Protein AF-A0A7C7QI88-F1 (afdb_monomer_lite)

Foldseek 3Di:
DVVVVVLVVLVVCVVVVNNDDDPPDDPVRSVVSVPDDPVRVVCCVVCVPDDDPVVVCVVVLVVCCVVPVPDDPVNSVVPPDDD

Structure (mmCIF, N/CA/C/O backbone):
data_AF-A0A7C7QI88-F1
#
_entry.id   AF-A0A7C7QI88-F1
#
loop_
_atom_site.group_PDB
_atom_site.id
_atom_site.type_symbol
_atom_site.label_atom_id
_atom_site.label_alt_id
_atom_site.label_comp_id
_atom_site.label_asym_id
_atom_site.label_entity_id
_atom_site.label_seq_id
_atom_site.pdbx_PDB_ins_code
_atom_site.Cartn_x
_atom_site.Cartn_y
_atom_site.Cartn_z
_atom_site.occupancy
_atom_site.B_iso_or_equiv
_atom_site.auth_seq_id
_atom_site.auth_comp_id
_atom_site.auth_asym_id
_atom_site.auth_atom_id
_atom_site.pdbx_PDB_model_num
ATOM 1 N N . MET A 1 1 ? 9.346 -0.915 -2.853 1.00 43.66 1 MET A N 1
ATOM 2 C CA . MET A 1 1 ? 10.512 -1.783 -3.162 1.00 43.66 1 MET A CA 1
ATOM 3 C C . MET A 1 1 ? 10.194 -3.052 -3.984 1.00 43.66 1 MET A C 1
ATOM 5 O O . MET A 1 1 ? 11.115 -3.606 -4.563 1.00 43.66 1 MET A O 1
ATOM 9 N N . ARG A 1 2 ? 8.938 -3.534 -4.101 1.00 49.09 2 ARG A N 1
ATOM 10 C CA . ARG A 1 2 ? 8.620 -4.743 -4.908 1.00 49.09 2 ARG A CA 1
ATOM 11 C C . ARG A 1 2 ? 8.485 -4.498 -6.421 1.00 49.09 2 ARG A C 1
ATOM 13 O O . ARG A 1 2 ? 8.718 -5.421 -7.187 1.00 49.09 2 ARG A O 1
ATOM 20 N N . GLU A 1 3 ? 8.124 -3.290 -6.853 1.00 51.81 3 GLU A N 1
ATOM 21 C CA . GLU A 1 3 ? 7.832 -3.001 -8.271 1.00 51.81 3 GLU A CA 1
ATOM 22 C C . GLU A 1 3 ? 9.089 -2.936 -9.150 1.00 51.81 3 GLU A C 1
ATOM 24 O O . GLU A 1 3 ? 9.103 -3.541 -10.218 1.00 51.81 3 GLU A O 1
ATOM 29 N N . TRP A 1 4 ? 10.180 -2.339 -8.657 1.00 52.94 4 TR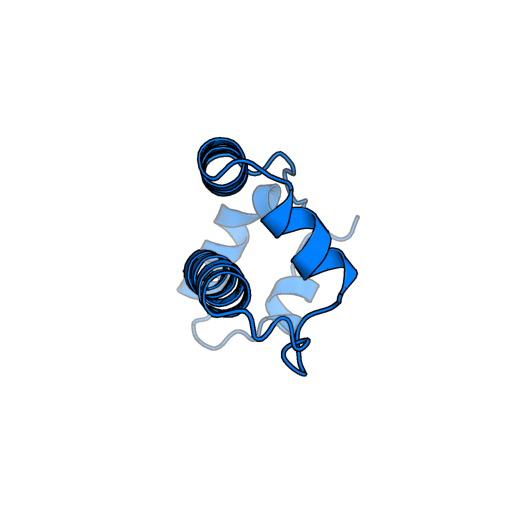P A N 1
ATOM 30 C CA . TRP A 1 4 ? 11.492 -2.346 -9.327 1.00 52.94 4 TRP A CA 1
ATOM 31 C C . TRP A 1 4 ? 12.005 -3.767 -9.614 1.00 52.94 4 TRP A C 1
ATOM 33 O O . TRP A 1 4 ? 12.476 -4.064 -10.710 1.00 52.94 4 TRP A O 1
ATOM 43 N N . VAL A 1 5 ? 11.826 -4.687 -8.657 1.00 59.38 5 VAL A N 1
ATOM 44 C CA . VAL A 1 5 ? 12.195 -6.106 -8.811 1.00 59.38 5 VAL A CA 1
ATOM 45 C C . VAL A 1 5 ? 11.355 -6.794 -9.894 1.00 59.38 5 VAL A C 1
ATOM 47 O O . VAL A 1 5 ? 11.827 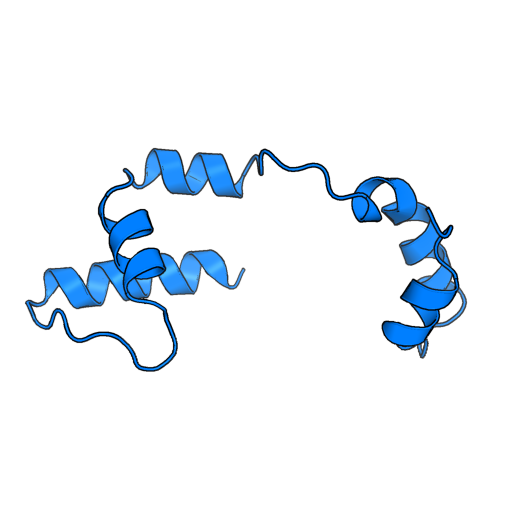-7.725 -10.541 1.00 59.38 5 VAL A O 1
ATOM 50 N N . VAL A 1 6 ? 10.114 -6.351 -10.116 1.00 62.19 6 VAL A N 1
ATOM 51 C CA . VAL A 1 6 ? 9.222 -6.916 -11.139 1.00 62.19 6 VAL A CA 1
ATOM 52 C C . VAL A 1 6 ? 9.593 -6.425 -12.539 1.00 62.19 6 VAL A C 1
ATOM 54 O O . VAL A 1 6 ? 9.617 -7.240 -13.457 1.00 62.19 6 VAL A O 1
ATOM 57 N N . ILE A 1 7 ? 9.920 -5.140 -12.707 1.00 64.56 7 ILE A N 1
ATOM 58 C CA . ILE A 1 7 ? 10.251 -4.544 -14.014 1.00 64.56 7 ILE A CA 1
ATOM 59 C C . ILE A 1 7 ? 11.550 -5.129 -14.574 1.00 64.56 7 ILE A C 1
ATOM 61 O O . ILE A 1 7 ? 11.534 -5.699 -15.663 1.00 64.56 7 ILE A O 1
ATOM 65 N N . HIS A 1 8 ? 12.634 -5.121 -13.792 1.00 62.25 8 HIS A N 1
ATOM 66 C CA . HIS A 1 8 ? 13.908 -5.712 -14.221 1.00 62.25 8 HIS A CA 1
ATOM 67 C C . HIS A 1 8 ? 13.796 -7.201 -14.539 1.00 62.25 8 HIS A C 1
ATOM 69 O O . HIS A 1 8 ? 14.446 -7.709 -15.448 1.00 62.25 8 HIS A O 1
ATOM 75 N N . LYS A 1 9 ? 12.931 -7.917 -13.815 1.00 59.38 9 LYS A N 1
ATOM 76 C CA . LYS A 1 9 ? 12.675 -9.333 -14.073 1.00 59.38 9 LYS A CA 1
ATOM 77 C C . LYS A 1 9 ? 11.885 -9.553 -15.368 1.00 59.38 9 LYS A C 1
ATOM 79 O O . LYS A 1 9 ? 12.087 -10.570 -16.020 1.00 59.38 9 LYS A O 1
ATOM 84 N N . ILE A 1 10 ? 11.007 -8.622 -15.749 1.00 64.69 10 ILE A N 1
ATOM 85 C CA . ILE A 1 10 ? 10.287 -8.648 -17.030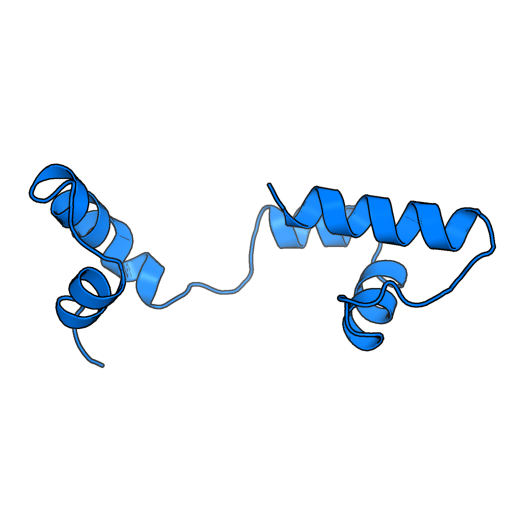 1.00 64.69 10 ILE A CA 1
ATOM 86 C C . ILE A 1 10 ? 11.241 -8.351 -18.199 1.00 64.69 10 ILE A C 1
ATOM 88 O O . ILE A 1 10 ? 11.213 -9.087 -19.184 1.00 64.69 10 ILE A O 1
ATOM 92 N N . GLU A 1 11 ? 12.104 -7.338 -18.081 1.00 62.41 11 GLU A N 1
ATOM 93 C CA . GLU A 1 11 ? 13.093 -6.986 -19.114 1.00 62.41 11 GLU A CA 1
ATOM 94 C C . GLU A 1 11 ? 14.125 -8.098 -19.332 1.00 62.41 11 GLU A C 1
ATOM 96 O O . GLU A 1 11 ? 14.334 -8.529 -20.467 1.00 62.41 11 GLU A O 1
ATOM 101 N N . ALA A 1 12 ? 14.706 -8.633 -18.250 1.00 61.41 12 ALA A N 1
ATOM 102 C CA . ALA A 1 12 ? 15.696 -9.710 -18.317 1.00 61.41 12 ALA A CA 1
ATOM 103 C C . ALA A 1 12 ? 15.151 -10.973 -19.013 1.00 61.41 12 ALA A C 1
ATOM 105 O O . ALA A 1 12 ? 15.853 -11.621 -19.786 1.00 61.41 12 ALA A O 1
ATOM 106 N N . LEU A 1 13 ? 13.872 -11.304 -18.799 1.00 59.72 13 LEU A N 1
ATOM 107 C CA . LEU A 1 13 ? 13.228 -12.452 -19.448 1.00 59.72 13 LEU A CA 1
ATOM 108 C C . LEU A 1 13 ? 12.934 -12.236 -20.935 1.00 59.72 13 LEU A C 1
ATOM 1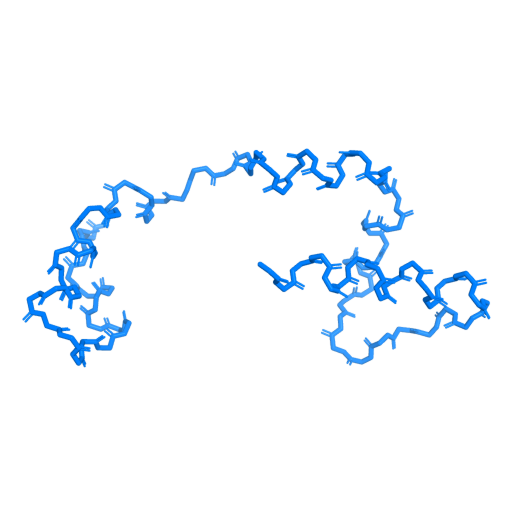10 O O . LEU A 1 13 ? 12.916 -13.201 -21.702 1.00 59.72 13 LEU A O 1
ATOM 114 N N . TYR A 1 14 ? 12.682 -10.993 -21.345 1.00 59.31 14 TYR A N 1
ATOM 115 C CA . TYR A 1 14 ? 12.439 -10.669 -22.748 1.00 59.31 14 TYR A CA 1
ATOM 116 C C . TYR A 1 14 ? 13.753 -10.585 -23.541 1.00 59.31 14 TYR A C 1
ATOM 118 O O . TYR A 1 14 ? 13.816 -11.090 -24.661 1.00 59.31 14 TYR A O 1
ATOM 126 N N . GLY A 1 15 ? 14.813 -10.030 -22.939 1.00 56.91 15 GLY A N 1
ATOM 127 C CA . GLY A 1 15 ? 16.140 -9.884 -23.551 1.00 56.91 15 GLY A CA 1
ATOM 128 C C . GLY A 1 15 ? 16.844 -11.208 -23.873 1.00 56.91 15 GLY A C 1
ATOM 129 O O . GLY A 1 15 ? 17.556 -11.294 -24.869 1.00 56.91 15 GLY A O 1
ATOM 130 N N . GLU A 1 16 ? 16.590 -12.271 -23.102 1.00 58.38 16 GLU A N 1
ATOM 131 C CA . GLU A 1 16 ? 17.132 -13.618 -23.364 1.00 58.38 16 GLU A CA 1
ATOM 132 C C . GLU A 1 16 ? 16.287 -14.465 -24.344 1.00 58.38 16 GLU A C 1
ATOM 134 O O . GLU A 1 16 ? 16.500 -15.672 -24.475 1.00 58.38 16 GLU A O 1
ATOM 139 N N . GLY A 1 17 ? 15.285 -13.887 -25.018 1.00 51.41 17 GLY A N 1
ATOM 140 C CA . GLY A 1 17 ? 14.491 -14.590 -26.039 1.00 51.41 17 GLY A CA 1
ATOM 141 C C . GLY A 1 17 ? 13.549 -15.680 -25.504 1.00 51.41 17 GLY A C 1
ATOM 142 O O . GLY A 1 17 ? 12.915 -16.396 -26.278 1.00 51.41 17 GLY A O 1
ATOM 143 N N . ARG A 1 18 ? 13.393 -15.798 -24.180 1.00 52.59 18 ARG A N 1
ATOM 144 C CA . ARG A 1 18 ? 12.475 -16.739 -23.520 1.00 52.59 18 ARG A CA 1
ATOM 145 C C . ARG A 1 18 ? 11.270 -15.995 -22.961 1.00 52.59 18 ARG A C 1
ATOM 147 O O . ARG A 1 18 ? 11.030 -16.033 -21.759 1.00 52.59 18 ARG A O 1
ATOM 154 N N . GLY A 1 19 ? 10.491 -15.363 -23.846 1.00 52.62 19 GLY A N 1
ATOM 155 C CA . GLY A 1 19 ? 9.240 -14.633 -23.566 1.00 52.62 19 GLY A CA 1
ATOM 156 C C . GLY A 1 19 ? 8.095 -15.487 -22.992 1.00 52.62 19 GLY A C 1
ATOM 157 O O . GLY A 1 19 ? 6.937 -15.351 -23.387 1.00 52.62 19 GLY A O 1
ATOM 158 N N . MET A 1 20 ? 8.406 -16.398 -22.076 1.00 46.75 20 MET A N 1
ATOM 159 C CA . MET A 1 20 ? 7.462 -17.201 -21.330 1.00 46.75 20 MET A CA 1
ATOM 160 C C . MET A 1 20 ? 6.870 -16.347 -20.215 1.00 46.75 20 MET A C 1
ATOM 162 O O . MET A 1 20 ? 7.576 -15.755 -19.400 1.00 46.75 20 MET A O 1
ATOM 166 N N . SER A 1 21 ? 5.542 -16.297 -20.175 1.00 48.28 21 SER A N 1
ATOM 167 C CA . SER A 1 21 ? 4.794 -15.713 -19.070 1.00 48.28 21 SER A CA 1
ATOM 168 C C . SER A 1 21 ? 5.274 -16.317 -17.750 1.00 48.28 21 SER A C 1
ATOM 170 O O . SER A 1 21 ? 5.075 -17.513 -17.518 1.00 48.28 21 SER A O 1
ATOM 172 N N . ILE A 1 22 ? 5.865 -15.510 -16.867 1.00 50.88 22 ILE A N 1
ATOM 173 C CA . ILE A 1 22 ? 6.037 -15.917 -15.472 1.00 50.88 22 ILE A CA 1
ATOM 174 C C . ILE A 1 22 ? 4.644 -16.271 -14.947 1.00 50.88 22 ILE A C 1
ATOM 176 O O . ILE A 1 22 ? 3.755 -15.415 -14.908 1.00 50.88 22 ILE A O 1
ATOM 180 N N . LYS A 1 23 ? 4.441 -17.526 -14.534 1.00 52.22 23 LYS A N 1
ATOM 181 C CA . LYS A 1 23 ? 3.258 -17.904 -13.755 1.00 52.22 23 LYS A CA 1
ATOM 182 C C . LYS A 1 23 ? 3.246 -17.032 -12.496 1.00 52.22 23 LYS A C 1
ATOM 184 O O . LYS A 1 23 ? 4.133 -17.154 -11.660 1.00 52.22 23 LYS A O 1
ATOM 189 N N . GLY A 1 24 ? 2.283 -16.115 -12.407 1.00 57.12 24 GLY A N 1
ATOM 190 C CA . GLY A 1 24 ? 2.153 -15.161 -11.300 1.00 57.12 24 GLY A CA 1
ATOM 191 C C . GLY A 1 24 ? 2.034 -13.692 -11.718 1.00 57.12 24 GLY A C 1
ATOM 192 O O . GLY A 1 24 ? 1.632 -12.880 -10.892 1.00 57.12 24 GLY A O 1
ATOM 193 N N . ILE A 1 25 ? 2.316 -13.338 -12.980 1.00 61.34 25 ILE A N 1
ATOM 194 C CA . ILE A 1 25 ? 2.124 -11.971 -13.496 1.00 61.34 25 ILE A CA 1
ATOM 195 C C . ILE A 1 25 ? 1.239 -12.015 -14.743 1.00 61.34 25 ILE A C 1
ATOM 197 O O . ILE A 1 25 ? 1.441 -12.831 -15.641 1.00 61.34 25 ILE A O 1
ATOM 201 N N . SER A 1 26 ? 0.233 -11.139 -14.806 1.00 64.75 26 SER A N 1
ATOM 202 C CA . SER A 1 26 ? -0.701 -11.127 -15.934 1.00 64.75 26 SER A CA 1
ATOM 203 C C . SER A 1 26 ? -0.005 -10.716 -17.238 1.00 64.75 26 SER A C 1
ATOM 205 O O . SER A 1 26 ? 0.845 -9.822 -17.259 1.00 64.75 26 SER A O 1
ATOM 207 N N . ARG A 1 27 ? -0.417 -11.312 -18.365 1.00 67.62 27 ARG A N 1
ATOM 208 C CA . ARG A 1 27 ? 0.108 -10.968 -19.700 1.00 67.62 27 ARG A CA 1
ATOM 209 C C . ARG A 1 27 ? -0.080 -9.484 -20.041 1.00 67.62 27 ARG A C 1
ATOM 211 O O . ARG A 1 27 ? 0.734 -8.910 -20.758 1.00 67.62 27 ARG A O 1
ATOM 218 N N . ASN A 1 28 ? -1.140 -8.863 -19.524 1.00 71.00 28 ASN A N 1
ATOM 219 C CA . ASN A 1 28 ? -1.422 -7.442 -19.729 1.00 71.00 28 ASN A CA 1
ATOM 220 C C . ASN A 1 28 ? -0.436 -6.562 -18.958 1.00 71.00 28 ASN A C 1
ATOM 222 O O . ASN A 1 28 ? 0.024 -5.562 -19.494 1.00 71.00 28 ASN A O 1
ATOM 226 N N . THR A 1 29 ? -0.065 -6.972 -17.744 1.00 68.50 29 THR A N 1
ATOM 227 C CA . THR A 1 29 ? 0.961 -6.310 -16.930 1.00 68.50 29 THR A CA 1
ATOM 228 C C . THR A 1 29 ? 2.309 -6.348 -17.643 1.00 68.50 29 THR A C 1
ATOM 230 O O . THR A 1 29 ? 2.923 -5.307 -17.836 1.00 68.50 29 THR A O 1
ATOM 233 N N . VAL A 1 30 ? 2.717 -7.523 -18.131 1.00 67.88 30 VAL A N 1
ATOM 234 C CA . VAL A 1 30 ? 3.963 -7.686 -18.899 1.00 67.88 30 VAL A CA 1
ATOM 235 C C . VAL A 1 30 ? 3.968 -6.804 -20.150 1.00 67.88 30 VAL A C 1
ATOM 237 O O . VAL A 1 30 ? 4.909 -6.052 -20.369 1.00 67.88 30 VAL A O 1
ATOM 240 N N . ARG A 1 31 ? 2.891 -6.831 -20.947 1.00 72.75 31 ARG A N 1
ATOM 241 C CA . ARG A 1 31 ? 2.771 -5.988 -22.149 1.00 72.75 31 ARG A CA 1
ATOM 242 C C . ARG A 1 31 ? 2.766 -4.495 -21.851 1.00 72.75 31 ARG A C 1
ATOM 244 O O . ARG A 1 31 ? 3.259 -3.742 -22.678 1.00 72.75 31 ARG A O 1
ATOM 251 N N . LYS A 1 32 ? 2.166 -4.071 -20.735 1.00 73.12 32 LYS A N 1
ATOM 252 C CA . LYS A 1 32 ? 2.138 -2.664 -20.332 1.00 73.12 32 LYS A CA 1
ATOM 253 C C . LYS A 1 32 ? 3.560 -2.176 -20.066 1.00 73.12 32 LYS A C 1
ATOM 255 O O . LYS A 1 32 ? 3.977 -1.217 -20.694 1.00 73.12 32 LYS A O 1
ATOM 260 N N . TYR A 1 33 ? 4.297 -2.865 -19.196 1.00 73.12 33 TYR A N 1
ATOM 261 C CA . TYR A 1 33 ? 5.630 -2.419 -18.786 1.00 73.12 33 TYR A CA 1
ATOM 262 C C . TYR A 1 33 ? 6.686 -2.567 -19.884 1.00 73.12 33 TYR A C 1
ATOM 264 O O . TYR A 1 33 ? 7.514 -1.685 -20.015 1.00 73.12 33 TYR A O 1
ATOM 272 N N . LEU A 1 34 ? 6.612 -3.598 -20.736 1.00 71.62 34 LEU A N 1
ATOM 273 C CA . LEU A 1 34 ? 7.522 -3.728 -21.889 1.00 71.62 34 LEU A CA 1
ATOM 274 C C . LEU A 1 34 ? 7.330 -2.650 -22.970 1.00 71.62 34 LEU A C 1
ATOM 276 O O . LEU A 1 34 ? 8.159 -2.537 -23.864 1.00 71.62 34 LEU A O 1
ATOM 280 N N . ARG A 1 35 ? 6.202 -1.930 -22.960 1.00 74.44 35 ARG A N 1
ATOM 281 C CA . ARG A 1 35 ? 5.898 -0.867 -23.931 1.00 74.44 35 ARG A CA 1
ATOM 282 C C . ARG A 1 35 ? 6.175 0.534 -23.398 1.00 74.44 35 ARG A C 1
ATOM 284 O O . ARG A 1 35 ? 6.038 1.475 -24.167 1.00 74.44 35 ARG A O 1
ATOM 291 N N . MET A 1 36 ? 6.468 0.658 -22.109 1.00 73.25 36 MET A N 1
ATOM 292 C CA . MET A 1 36 ? 6.804 1.931 -21.485 1.00 73.25 36 MET A CA 1
ATOM 293 C C . MET A 1 36 ? 8.314 2.119 -21.537 1.00 73.25 36 MET A C 1
ATOM 295 O O . MET A 1 36 ? 9.055 1.154 -21.343 1.00 73.25 36 MET A O 1
ATOM 299 N N . GLU A 1 37 ? 8.773 3.343 -21.769 1.00 74.38 37 GLU A N 1
ATOM 300 C CA . GLU A 1 37 ? 10.190 3.640 -21.586 1.00 74.38 37 GLU A CA 1
ATOM 301 C C . GLU A 1 37 ? 10.549 3.594 -20.096 1.00 74.38 37 GLU A C 1
ATOM 303 O O . GLU A 1 37 ? 9.755 3.971 -19.232 1.00 74.38 37 GLU A O 1
ATOM 308 N N . GLY A 1 38 ? 11.766 3.145 -19.771 1.00 65.50 38 GLY A N 1
ATOM 309 C CA . GLY A 1 38 ? 12.221 3.025 -18.380 1.00 65.50 38 GLY A CA 1
ATOM 310 C C . GLY A 1 38 ? 12.102 4.333 -17.582 1.00 65.50 38 GLY A C 1
ATOM 311 O O . GLY A 1 38 ? 11.806 4.292 -16.389 1.00 65.50 38 GLY A O 1
ATOM 312 N N . ALA A 1 39 ? 12.245 5.484 -18.249 1.00 65.25 39 ALA A N 1
ATOM 313 C CA . ALA A 1 39 ? 12.035 6.806 -17.659 1.00 65.25 39 ALA A CA 1
ATOM 314 C C . ALA A 1 39 ? 10.565 7.064 -17.278 1.00 65.25 39 ALA A C 1
ATOM 316 O O . ALA A 1 39 ? 10.300 7.532 -16.176 1.00 65.25 39 ALA A O 1
ATOM 317 N N . GLU A 1 40 ? 9.607 6.681 -18.128 1.00 68.50 40 GLU A N 1
ATOM 318 C CA . GLU A 1 40 ? 8.168 6.810 -17.846 1.00 68.50 40 GLU A CA 1
ATOM 319 C C . GLU A 1 40 ? 7.743 5.905 -16.684 1.00 68.50 40 GLU A C 1
ATOM 321 O O . GLU A 1 40 ? 6.881 6.252 -15.876 1.00 68.50 40 GLU A O 1
ATOM 326 N N . VAL A 1 41 ? 8.348 4.718 -16.583 1.00 67.94 41 VAL A N 1
ATOM 327 C CA . VAL A 1 41 ? 8.093 3.798 -15.472 1.00 67.94 41 VAL A CA 1
ATOM 328 C C . VAL A 1 41 ? 8.652 4.352 -14.163 1.00 67.94 41 VAL A C 1
ATOM 330 O O . VAL A 1 41 ? 7.963 4.282 -13.146 1.00 67.94 41 VAL A O 1
ATOM 333 N N . ALA A 1 42 ? 9.866 4.906 -14.180 1.00 67.50 42 ALA A N 1
ATOM 334 C CA . ALA A 1 42 ? 10.465 5.548 -13.015 1.00 67.50 42 ALA A CA 1
ATOM 335 C C . ALA A 1 42 ? 9.632 6.753 -12.553 1.00 67.50 42 ALA A C 1
ATOM 337 O O . ALA A 1 42 ? 9.261 6.822 -11.386 1.00 67.50 42 ALA A O 1
ATOM 338 N N . GLU A 1 43 ? 9.226 7.627 -13.476 1.00 69.19 43 GLU A N 1
ATOM 339 C CA . GLU A 1 43 ? 8.398 8.799 -13.179 1.00 69.19 43 GLU A CA 1
ATOM 340 C C . GLU A 1 43 ? 7.024 8.416 -12.602 1.00 69.19 43 GLU A C 1
ATOM 342 O O . GLU A 1 43 ? 6.572 8.999 -11.618 1.00 69.19 43 GLU A O 1
ATOM 347 N N . MET A 1 44 ? 6.374 7.377 -13.143 1.00 68.31 44 MET A N 1
ATOM 348 C CA . MET A 1 44 ? 5.110 6.867 -12.596 1.00 68.31 44 MET A CA 1
ATOM 349 C C . MET A 1 44 ? 5.240 6.278 -11.184 1.00 68.31 44 MET A C 1
ATOM 351 O O . MET A 1 44 ? 4.244 6.232 -10.457 1.00 68.31 44 MET A O 1
ATOM 355 N N . LEU A 1 45 ? 6.417 5.763 -10.823 1.00 66.75 45 LEU A N 1
ATOM 356 C CA . LEU A 1 45 ? 6.688 5.206 -9.498 1.00 66.75 45 LEU A CA 1
ATOM 357 C C . LEU A 1 45 ? 7.075 6.292 -8.493 1.00 66.75 45 LEU A C 1
ATOM 359 O O . LEU A 1 45 ? 6.645 6.217 -7.342 1.00 66.75 45 LEU A O 1
ATOM 363 N N . ASP A 1 46 ? 7.847 7.285 -8.931 1.00 68.81 46 ASP A N 1
ATOM 364 C CA . ASP A 1 46 ? 8.270 8.416 -8.105 1.00 68.81 46 ASP A CA 1
ATOM 365 C C . ASP A 1 46 ? 7.123 9.401 -7.860 1.00 68.81 46 ASP A C 1
ATOM 367 O O . ASP A 1 46 ? 7.068 10.035 -6.807 1.00 68.81 46 ASP A O 1
ATOM 371 N N . ASN A 1 47 ? 6.170 9.499 -8.793 1.00 64.38 47 ASN A N 1
ATOM 372 C CA . ASN A 1 47 ? 5.022 10.388 -8.674 1.00 64.38 47 ASN A CA 1
ATOM 373 C C . ASN A 1 47 ? 3.709 9.673 -9.051 1.00 64.38 47 ASN A C 1
ATOM 375 O O . ASN A 1 47 ? 3.146 9.891 -10.130 1.00 64.38 47 ASN A O 1
ATOM 379 N N . PRO A 1 48 ? 3.204 8.769 -8.187 1.00 64.81 48 PRO A N 1
ATOM 380 C CA . PRO A 1 48 ? 2.016 7.991 -8.494 1.00 64.81 48 PRO A CA 1
ATOM 381 C C . PRO A 1 48 ? 0.802 8.923 -8.674 1.00 64.81 48 PRO A C 1
ATOM 383 O O . PRO A 1 48 ? 0.405 9.611 -7.735 1.00 64.81 48 PRO A O 1
ATOM 386 N N . PRO A 1 49 ? 0.116 8.905 -9.834 1.00 62.47 49 PRO A N 1
ATOM 387 C CA . PRO A 1 49 ? -0.925 9.884 -10.176 1.00 62.47 49 PRO A CA 1
ATOM 388 C C . PRO A 1 49 ? -2.226 9.730 -9.368 1.00 62.47 49 PRO A C 1
ATOM 390 O O . PRO A 1 49 ? -3.218 10.409 -9.632 1.00 62.47 49 PRO A O 1
ATOM 393 N N . ARG A 1 50 ? -2.279 8.787 -8.420 1.00 66.75 50 ARG A N 1
ATOM 394 C CA . ARG A 1 50 ? -3.486 8.441 -7.668 1.00 66.75 50 ARG A CA 1
ATOM 395 C C . ARG A 1 50 ? -3.275 8.707 -6.185 1.00 66.75 50 ARG A C 1
ATOM 397 O O . ARG A 1 50 ? -2.752 7.849 -5.480 1.00 66.75 50 ARG A O 1
ATOM 404 N N . ARG A 1 51 ? -3.800 9.841 -5.722 1.00 64.69 51 ARG A N 1
ATOM 405 C CA . ARG A 1 51 ? -4.099 10.062 -4.306 1.00 64.69 51 ARG A CA 1
ATOM 406 C C . ARG A 1 51 ? -5.147 9.036 -3.874 1.00 64.69 51 ARG A C 1
ATOM 408 O O . ARG A 1 51 ? -6.243 8.974 -4.442 1.00 64.69 51 ARG A O 1
ATOM 415 N N . LYS A 1 52 ? -4.791 8.155 -2.947 1.00 70.38 52 LYS A N 1
ATOM 416 C CA . LYS A 1 52 ? -5.706 7.182 -2.348 1.00 70.38 52 LYS A CA 1
ATOM 417 C C . LYS A 1 52 ? -6.435 7.871 -1.202 1.00 70.38 52 LYS A C 1
ATOM 419 O O . LYS A 1 52 ? -5.868 8.691 -0.502 1.00 70.38 52 LYS A O 1
ATOM 424 N N . VAL A 1 53 ? -7.677 7.464 -0.946 1.00 69.94 53 VAL A N 1
ATOM 425 C CA . VAL A 1 53 ? -8.451 7.943 0.221 1.00 69.94 53 VAL A CA 1
ATOM 426 C C . VAL A 1 53 ? -7.717 7.665 1.543 1.00 69.94 53 VAL A C 1
ATOM 428 O O . VAL A 1 53 ? -7.905 8.370 2.522 1.00 69.94 53 VAL A O 1
ATOM 431 N N . VAL A 1 54 ? -6.865 6.636 1.562 1.00 73.31 54 VAL A N 1
ATOM 432 C CA . VAL A 1 54 ? -6.039 6.276 2.722 1.00 73.31 54 VAL A CA 1
ATOM 433 C C . VAL A 1 54 ? -4.955 7.319 3.001 1.00 73.31 54 VAL A C 1
ATOM 435 O O . VAL A 1 54 ? -4.603 7.500 4.161 1.00 73.31 54 VAL A O 1
ATOM 438 N N . ASP A 1 55 ? -4.480 8.027 1.973 1.00 78.50 55 ASP A N 1
ATOM 439 C CA . ASP A 1 55 ? -3.446 9.058 2.114 1.00 78.50 55 ASP A CA 1
ATOM 440 C C . ASP A 1 55 ? -3.981 10.242 2.943 1.00 78.50 55 ASP A C 1
ATOM 442 O O . ASP A 1 55 ? -3.250 10.848 3.714 1.00 78.50 55 ASP A O 1
ATOM 446 N N . ASP A 1 56 ? -5.292 10.512 2.886 1.00 83.56 56 ASP A N 1
ATOM 447 C CA . ASP A 1 56 ? -5.935 11.548 3.709 1.00 83.56 56 ASP A CA 1
ATOM 448 C C . ASP A 1 56 ? -6.036 11.161 5.198 1.00 83.56 56 ASP A C 1
ATOM 450 O O . ASP A 1 56 ? -6.371 11.992 6.037 1.00 83.56 56 ASP A O 1
ATOM 454 N N . CYS A 1 57 ? -5.787 9.893 5.537 1.00 85.88 57 CYS A N 1
ATOM 455 C CA . CYS A 1 57 ? -5.853 9.360 6.898 1.00 85.88 57 CYS A CA 1
ATOM 456 C C . CYS A 1 57 ? -4.485 8.876 7.408 1.00 85.88 57 CYS A C 1
ATOM 458 O O . CYS A 1 57 ? -4.439 8.158 8.408 1.00 85.88 57 CYS A O 1
ATOM 460 N N . GLU A 1 58 ? -3.385 9.224 6.731 1.00 86.56 58 GLU A N 1
ATOM 461 C CA . GLU A 1 58 ? -2.043 8.708 7.027 1.00 86.56 58 GLU A CA 1
ATOM 462 C C . GLU A 1 58 ? -1.606 9.002 8.469 1.00 86.56 58 GLU A C 1
ATOM 464 O O . GLU A 1 58 ? -1.246 8.081 9.203 1.00 86.56 58 GLU A O 1
ATOM 469 N N . GLU A 1 59 ? -1.737 10.253 8.914 1.00 87.81 59 GLU A N 1
ATOM 470 C CA . GLU A 1 59 ? -1.390 10.666 10.282 1.00 87.81 59 GLU A CA 1
ATOM 471 C C . GLU A 1 59 ? -2.200 9.901 11.338 1.00 87.81 59 GLU A C 1
ATOM 473 O O . GLU A 1 59 ? -1.671 9.461 12.360 1.00 87.81 59 GLU A O 1
ATOM 478 N N . TYR A 1 60 ? -3.489 9.676 11.071 1.00 89.69 60 TYR A N 1
ATOM 479 C CA . TYR A 1 60 ? -4.362 8.937 11.978 1.00 89.69 60 TYR A CA 1
ATOM 480 C C . TYR A 1 60 ? -3.989 7.451 12.052 1.00 89.69 60 TYR A C 1
ATOM 482 O O . TYR A 1 60 ? -4.018 6.848 13.125 1.00 89.69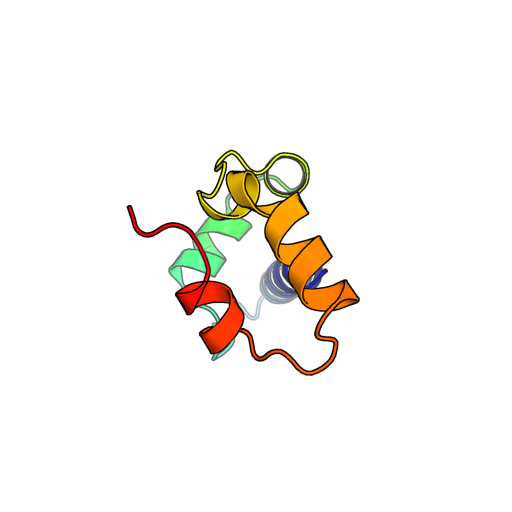 60 TYR A O 1
ATOM 490 N N . ILE A 1 61 ? -3.598 6.851 10.925 1.00 89.31 61 ILE A N 1
ATOM 491 C CA . ILE A 1 61 ? -3.093 5.474 10.892 1.00 89.31 61 ILE A CA 1
ATOM 492 C C . ILE A 1 61 ? -1.778 5.369 11.668 1.00 89.31 61 ILE A C 1
ATOM 494 O O . ILE A 1 61 ? -1.597 4.404 12.411 1.00 89.31 61 ILE A O 1
ATOM 498 N N . TRP A 1 62 ? -0.887 6.352 11.532 1.00 91.62 62 TRP A N 1
ATOM 499 C CA . TRP A 1 62 ? 0.371 6.385 12.272 1.00 91.62 62 TRP A CA 1
ATOM 500 C C . TRP A 1 62 ? 0.135 6.431 13.785 1.00 91.62 62 TRP A C 1
ATOM 502 O O . TRP A 1 62 ? 0.632 5.571 14.511 1.00 91.62 62 TRP A O 1
ATOM 512 N N . HIS A 1 63 ? -0.729 7.342 14.241 1.00 92.81 63 HIS A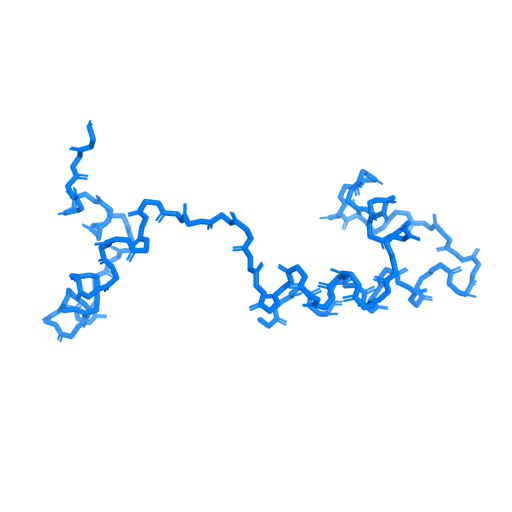 N 1
ATOM 513 C CA . HIS A 1 63 ? -1.143 7.428 15.643 1.00 92.81 63 HIS A CA 1
ATOM 514 C C . HIS A 1 63 ? -1.706 6.094 16.165 1.00 92.81 63 HIS A C 1
ATOM 516 O O . HIS A 1 63 ? -1.375 5.655 17.265 1.00 92.81 63 HIS A O 1
ATOM 522 N N . LEU A 1 64 ? -2.529 5.399 15.368 1.00 91.00 64 LEU A N 1
ATOM 523 C CA . LEU A 1 64 ? -3.076 4.093 15.746 1.00 91.00 64 LEU A CA 1
ATOM 524 C C . LEU A 1 64 ? -1.998 3.017 15.933 1.00 91.00 64 LEU A C 1
ATOM 526 O O . LEU A 1 64 ? -2.183 2.136 16.771 1.00 91.00 64 LEU A O 1
ATOM 530 N N . PHE A 1 65 ? -0.906 3.059 15.169 1.00 90.44 65 PHE A N 1
ATOM 531 C CA . PHE A 1 65 ? 0.197 2.111 15.327 1.00 90.44 65 PHE A CA 1
ATOM 532 C C . PHE A 1 65 ? 1.110 2.450 16.504 1.00 90.44 65 PHE A C 1
ATOM 534 O O . PHE A 1 65 ? 1.594 1.526 17.157 1.00 90.44 65 PHE A O 1
ATOM 541 N N . GLU A 1 66 ? 1.313 3.734 16.807 1.00 92.81 66 GLU A N 1
ATOM 542 C CA . GLU A 1 66 ? 2.051 4.155 18.003 1.00 92.81 66 GLU A CA 1
ATOM 543 C C . GLU A 1 66 ? 1.308 3.775 19.288 1.00 92.81 66 GLU A C 1
ATOM 545 O O . GLU A 1 66 ? 1.898 3.219 20.213 1.00 92.81 66 GLU A O 1
ATOM 550 N N . GLU A 1 67 ? -0.003 4.017 19.329 1.00 94.38 67 GLU A N 1
ATOM 551 C CA . GLU A 1 67 ? -0.832 3.730 20.501 1.00 94.38 67 GLU A CA 1
ATOM 552 C C . GLU A 1 67 ? -1.138 2.226 20.644 1.00 94.38 67 GLU A C 1
ATOM 554 O O . GLU A 1 67 ? -1.203 1.692 21.753 1.00 94.38 67 GLU A O 1
ATOM 559 N N . TYR A 1 68 ? -1.294 1.514 19.521 1.00 92.81 68 TYR A N 1
ATOM 560 C CA . TYR A 1 68 ? -1.644 0.093 19.484 1.00 92.81 68 TYR A CA 1
ATOM 561 C C . TYR A 1 68 ? -0.699 -0.696 18.554 1.00 92.81 68 TYR A C 1
ATOM 563 O O . TYR A 1 68 ? -1.097 -1.106 17.460 1.00 92.81 68 TYR A O 1
ATOM 571 N N . PRO A 1 69 ? 0.530 -1.026 18.990 1.00 89.00 69 PRO A N 1
ATOM 572 C CA . PRO A 1 69 ? 1.529 -1.700 18.149 1.00 89.00 69 PRO A CA 1
ATOM 573 C C . PRO A 1 69 ? 1.127 -3.111 17.675 1.00 89.00 69 PRO A C 1
ATOM 575 O O . PRO A 1 69 ? 1.719 -3.650 16.744 1.00 89.00 69 PRO A O 1
ATOM 578 N N . GLY A 1 70 ? 0.102 -3.723 18.283 1.00 90.62 70 GLY A N 1
ATOM 579 C CA . GLY A 1 70 ? -0.467 -5.014 17.868 1.00 90.62 70 GLY A CA 1
ATOM 580 C C . GLY A 1 70 ? -1.711 -4.918 16.975 1.00 90.62 70 GLY A C 1
ATOM 581 O O . GLY A 1 70 ? -2.392 -5.924 16.759 1.00 90.62 70 GLY A O 1
ATOM 582 N N . LEU A 1 71 ? -2.080 -3.723 16.505 1.00 91.81 71 LEU A N 1
ATOM 583 C CA . LEU A 1 71 ? -3.340 -3.515 15.798 1.00 91.81 71 LEU A CA 1
ATOM 584 C C . LEU A 1 71 ? -3.300 -4.122 14.389 1.00 91.81 71 LEU A C 1
ATOM 586 O O . LEU A 1 71 ? -2.497 -3.751 13.538 1.00 91.81 71 LEU A O 1
ATOM 590 N N . SER A 1 72 ? -4.212 -5.059 14.115 1.00 92.06 72 SER A N 1
ATOM 591 C CA . SER A 1 72 ? -4.331 -5.652 12.777 1.00 92.06 72 SER A CA 1
ATOM 592 C C . SER A 1 72 ? -4.866 -4.648 11.747 1.00 92.06 72 SER A C 1
ATOM 594 O O . SER A 1 72 ? -5.707 -3.802 12.062 1.00 92.06 72 SER A O 1
ATOM 596 N N . ALA A 1 73 ? -4.480 -4.816 10.479 1.00 86.38 73 ALA A N 1
ATOM 597 C CA . ALA A 1 73 ? -4.939 -3.965 9.376 1.00 86.38 73 ALA A CA 1
ATOM 598 C C . ALA A 1 73 ? -6.475 -3.904 9.240 1.00 86.38 73 ALA A C 1
ATOM 600 O O . ALA A 1 73 ? -7.032 -2.868 8.882 1.00 86.38 73 ALA A O 1
ATOM 601 N N . VAL A 1 74 ? -7.179 -4.994 9.569 1.00 89.75 74 VAL A N 1
ATOM 602 C CA . VAL A 1 74 ? -8.652 -5.041 9.559 1.00 89.75 74 VAL A CA 1
ATOM 603 C C . VAL A 1 74 ? -9.232 -4.076 10.594 1.00 89.75 74 VAL A C 1
ATOM 605 O O . VAL A 1 74 ? -10.175 -3.349 10.300 1.00 89.75 74 VAL A O 1
ATOM 608 N N . LYS A 1 75 ? -8.628 -4.018 11.786 1.00 91.56 75 LYS A N 1
ATOM 609 C CA . LYS A 1 75 ? -9.050 -3.115 12.862 1.00 91.56 75 LYS A CA 1
ATOM 610 C C . LYS A 1 75 ? -8.701 -1.660 12.572 1.00 91.56 75 LYS A C 1
ATOM 612 O O . LYS A 1 75 ? -9.495 -0.794 12.917 1.00 91.56 75 LYS A O 1
ATOM 617 N N . VAL A 1 76 ? -7.570 -1.402 11.913 1.00 89.38 76 VAL A N 1
ATOM 618 C CA . VAL A 1 76 ? -7.237 -0.063 11.397 1.00 89.38 76 VAL A CA 1
ATOM 619 C C . VAL A 1 76 ? -8.317 0.390 10.416 1.00 89.38 76 VAL A C 1
ATOM 621 O O . VAL A 1 76 ? -8.920 1.436 10.619 1.00 89.38 76 VAL A O 1
ATOM 624 N N . ARG A 1 77 ? -8.648 -0.438 9.415 1.00 87.75 77 ARG A N 1
ATOM 625 C CA . ARG A 1 77 ? -9.693 -0.140 8.423 1.00 87.75 77 ARG A CA 1
ATOM 626 C C . ARG A 1 77 ? -11.048 0.160 9.064 1.00 87.75 77 ARG A C 1
ATOM 628 O O . ARG A 1 77 ? -11.722 1.085 8.632 1.00 87.75 77 ARG A O 1
ATOM 635 N N . ASP A 1 78 ? -11.455 -0.609 10.070 1.00 88.62 78 ASP A N 1
ATOM 636 C CA . ASP A 1 78 ? -12.748 -0.411 10.737 1.00 88.62 78 ASP A CA 1
ATOM 637 C C . ASP A 1 78 ? -12.816 0.905 11.539 1.00 88.62 78 ASP A C 1
ATOM 639 O O . ASP A 1 78 ? -13.917 1.389 11.806 1.00 88.62 78 ASP A O 1
ATOM 643 N N . ARG A 1 79 ? -11.661 1.477 11.913 1.00 87.56 79 ARG A N 1
ATOM 644 C CA . ARG A 1 79 ? -11.533 2.773 12.603 1.00 87.56 79 ARG A CA 1
ATOM 645 C C . ARG A 1 79 ? -11.400 3.959 11.648 1.00 87.56 79 ARG A C 1
ATOM 647 O O . ARG A 1 79 ? -11.574 5.092 12.086 1.00 87.56 79 ARG A O 1
ATOM 654 N N . LEU A 1 80 ? -11.095 3.723 10.371 1.00 87.38 80 LEU A N 1
ATOM 655 C CA . LEU A 1 80 ? -11.061 4.790 9.374 1.00 87.38 80 LEU A CA 1
ATOM 656 C C . LEU A 1 80 ? -12.470 5.360 9.150 1.00 87.38 80 LEU A C 1
ATOM 658 O O . LEU A 1 80 ? -13.450 4.606 9.204 1.00 87.38 80 LEU A O 1
ATOM 662 N N . PRO A 1 81 ? -12.592 6.671 8.871 1.00 78.44 81 PRO A N 1
ATOM 663 C CA . PRO A 1 81 ? -13.876 7.275 8.550 1.00 78.44 81 PRO A CA 1
ATOM 664 C C . PRO A 1 81 ? -14.500 6.548 7.354 1.00 78.44 81 PRO A C 1
ATOM 666 O O . PRO A 1 81 ? -13.890 6.400 6.293 1.00 78.44 81 PRO A O 1
ATOM 669 N N . LYS A 1 82 ? -15.724 6.048 7.546 1.00 70.94 82 LYS A N 1
ATOM 670 C CA . LYS A 1 82 ? -16.495 5.426 6.468 1.00 70.94 82 LYS A CA 1
ATOM 671 C C . LYS A 1 82 ? -17.000 6.535 5.550 1.00 70.94 82 LYS A C 1
ATOM 673 O O . LYS A 1 82 ? -17.526 7.533 6.035 1.00 70.94 82 LYS A O 1
ATOM 678 N N . LYS A 1 83 ? -16.788 6.356 4.249 1.00 58.19 83 LYS A N 1
ATOM 679 C CA . LYS A 1 83 ? -17.310 7.247 3.212 1.00 58.19 83 LYS A CA 1
ATOM 680 C C . LYS A 1 83 ? -18.818 7.089 3.060 1.00 58.19 83 LYS A C 1
ATOM 682 O O . LYS A 1 83 ? -19.287 5.938 3.219 1.00 58.19 83 LYS A O 1
#

pLDDT: mean 71.38, std 13.87, range [43.66, 94.38]

Secondary structure (DSSP, 8-state):
-HHHHHHHHHHHHHHTT-----TTS-HHHHHHHTTS-HHHHHHHHHS-S---TTGGGHHHHHHHHHH-TT--HHHHHHHSPP-

Sequence (83 aa):
MREWVVIHKIEALYGEGRGMSIKGISRNTVRKYLRMEGAEVAEMLDNPPRRKVVDDCEEYIWHLFEEYPGLSAVKVRDRLPKK

Radius of gyration: 18.2 Å; chains: 1; bounding box: 34×30×46 Å